Protein AF-A0A3M2DU57-F1 (afdb_monomer)

Nearest PDB structures (foldseek):
  7q3e-assembly1_A  TM=4.600E-01  e=2.034E+00  Mus musculus
  6isl-assembly1_B-2  TM=3.996E-01  e=2.443E+00  Streptomyces xiamenensis 318
  6qle-assembly1_P  TM=3.542E-01  e=1.914E+00  Saccharomyces cerevisiae
  6qlf-assembly1_P  TM=3.343E-01  e=1.801E+00  Saccharomyces cerevisiae
  8sqa-assembly1_F  TM=3.012E-01  e=5.402E+00  Escherichia coli O157

Foldseek 3Di:
DPPKDKDWDWDQDPVRAIKIKIWIWDQDPVRKIKIWMWIGRPHPPDIDTDDIDIDDDDD

pLDDT: mean 93.45, std 8.65, range [50.72, 98.06]

Solvent-accessible surface area (backbone atoms only — not c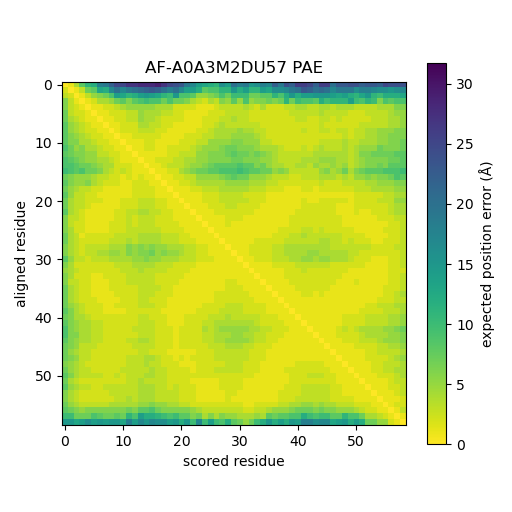omparable to full-atom values): 3616 Å² total; per-residue (Å²): 131,88,81,54,52,76,48,75,50,77,42,82,42,97,87,74,49,70,29,42,38,39,35,40,38,38,76,44,97,88,67,34,33,41,34,44,31,33,37,14,81,64,89,67,78,51,75,42,84,70,48,78,48,79,49,69,84,78,134

Radius of gyration: 13.63 Å; Cα contacts (8 Å, |Δi|>4): 117; chains: 1; bounding box: 36×19×39 Å

Mean predicted aligned error: 3.6 Å

Secondary structure (DSSP, 8-state):
-TT-EEEEEEEE-TTS-EEEEEEEEEE-TTS-EEEEEEEESSTTSS-EEEEEEEE----

Sequence (59 aa):
MDGAMVLTGRYAEPDGTESLLRGTWTPQEDGTVVQAFERSTDGGATWSTWFVGIYRRQP

Structure (mmCIF, N/CA/C/O backbone):
data_AF-A0A3M2DU57-F1
#
_entry.id   AF-A0A3M2DU57-F1
#
loop_
_atom_site.group_PDB
_atom_site.id
_atom_site.type_symbol
_atom_site.label_atom_id
_atom_site.label_alt_id
_atom_site.label_comp_id
_atom_site.label_asym_id
_atom_site.label_entity_id
_atom_site.label_seq_id
_atom_site.pdbx_PDB_ins_code
_atom_site.Cartn_x
_atom_site.Cartn_y
_atom_site.Cartn_z
_atom_site.occupancy
_atom_site.B_iso_or_equiv
_atom_site.auth_seq_id
_atom_site.auth_comp_id
_atom_site.auth_asym_id
_atom_site.auth_atom_id
_atom_site.pdbx_PDB_model_num
ATOM 1 N N . MET A 1 1 ? -18.179 -4.211 1.039 1.00 50.72 1 MET A N 1
ATOM 2 C CA . MET A 1 1 ? -17.099 -3.390 1.627 1.00 50.72 1 MET A CA 1
ATOM 3 C C . MET A 1 1 ? -17.327 -1.969 1.150 1.00 50.72 1 MET A C 1
ATOM 5 O O . MET A 1 1 ? -16.622 -1.488 0.273 1.00 50.72 1 MET A O 1
ATOM 9 N N . ASP A 1 2 ? -18.377 -1.335 1.655 1.00 59.88 2 ASP A N 1
ATOM 10 C CA . ASP A 1 2 ? -18.702 0.042 1.294 1.00 59.88 2 ASP A CA 1
ATOM 11 C C . ASP A 1 2 ? -17.964 0.971 2.260 1.00 59.88 2 ASP A C 1
ATOM 13 O O . ASP A 1 2 ? -18.010 0.764 3.471 1.00 59.88 2 ASP A O 1
ATOM 17 N N . GLY A 1 3 ? -17.228 1.951 1.728 1.00 71.00 3 GLY A N 1
ATOM 18 C CA . GLY A 1 3 ? -16.471 2.926 2.526 1.00 71.00 3 GLY A CA 1
ATOM 19 C C . GLY A 1 3 ? -14.956 2.713 2.592 1.00 71.00 3 GLY A C 1
ATOM 20 O O . GLY A 1 3 ? -14.275 3.490 3.260 1.00 71.00 3 GLY A O 1
ATOM 21 N N . ALA A 1 4 ? -14.403 1.713 1.895 1.00 84.00 4 ALA A N 1
ATOM 22 C CA . ALA A 1 4 ? -12.954 1.624 1.742 1.00 84.00 4 ALA A CA 1
ATOM 23 C C . ALA A 1 4 ? -12.446 2.74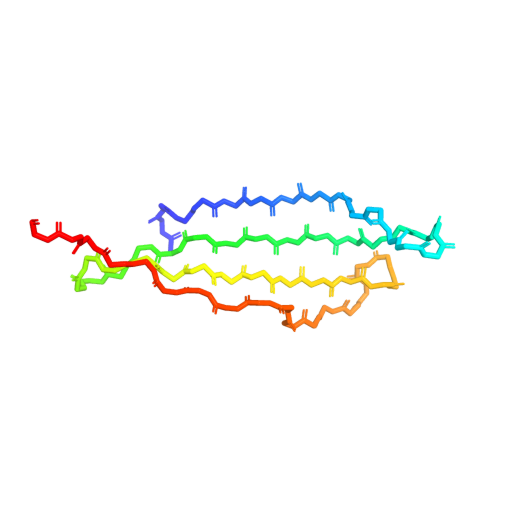2 0.819 1.00 84.00 4 ALA A C 1
ATOM 25 O O . ALA A 1 4 ? -12.932 2.907 -0.302 1.00 84.00 4 ALA A O 1
ATOM 26 N N . MET A 1 5 ? -11.445 3.490 1.278 1.00 92.75 5 MET A N 1
ATOM 27 C CA . MET A 1 5 ? -10.727 4.439 0.426 1.00 92.75 5 MET A CA 1
ATOM 28 C C . MET A 1 5 ? -9.669 3.682 -0.373 1.00 92.75 5 MET A C 1
ATOM 30 O O . MET A 1 5 ? -8.957 2.847 0.188 1.00 92.75 5 MET A O 1
ATOM 34 N N . VAL A 1 6 ? -9.560 3.979 -1.671 1.00 94.38 6 VAL A N 1
ATOM 35 C CA . VAL A 1 6 ? -8.622 3.313 -2.586 1.00 94.38 6 VAL A CA 1
ATOM 36 C C . VAL A 1 6 ? -7.662 4.333 -3.187 1.00 94.38 6 VAL A C 1
ATOM 38 O O . VAL A 1 6 ? -8.080 5.357 -3.723 1.00 94.38 6 VAL A O 1
ATOM 41 N N . LEU A 1 7 ? -6.370 4.024 -3.127 1.00 94.75 7 LEU A N 1
ATOM 42 C CA . LEU A 1 7 ? -5.299 4.719 -3.832 1.00 94.75 7 LEU A CA 1
ATOM 43 C C . LEU A 1 7 ? -4.750 3.793 -4.917 1.00 94.75 7 LEU A C 1
ATOM 45 O O . LEU A 1 7 ? -4.473 2.627 -4.651 1.00 94.75 7 LEU A O 1
ATOM 49 N N . THR A 1 8 ? -4.532 4.323 -6.115 1.00 96.31 8 THR A N 1
ATOM 50 C CA . THR A 1 8 ? -3.674 3.689 -7.122 1.00 96.31 8 THR A CA 1
ATOM 51 C C . THR A 1 8 ? -2.670 4.711 -7.626 1.00 96.31 8 THR A C 1
ATOM 53 O O . THR A 1 8 ? -2.955 5.909 -7.648 1.00 96.31 8 THR A O 1
ATOM 56 N N . GLY A 1 9 ? -1.477 4.259 -7.990 1.00 95.94 9 GLY A N 1
ATOM 57 C CA . GLY A 1 9 ? -0.432 5.155 -8.450 1.00 95.94 9 GLY A CA 1
ATOM 58 C C . GLY A 1 9 ? 0.794 4.430 -8.967 1.00 95.94 9 GLY A C 1
ATOM 59 O O . GLY A 1 9 ? 0.862 3.202 -8.995 1.00 95.94 9 GLY A O 1
ATOM 60 N N . ARG A 1 10 ? 1.763 5.237 -9.379 1.00 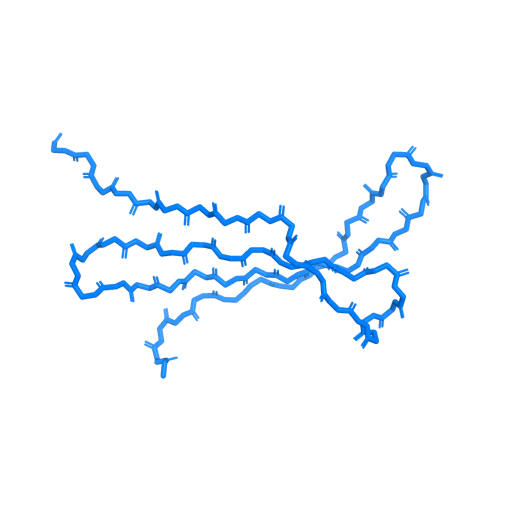96.56 10 ARG A N 1
ATOM 61 C CA . ARG A 1 10 ? 3.094 4.809 -9.792 1.00 96.56 10 ARG A CA 1
ATOM 62 C C . ARG A 1 10 ? 4.088 5.215 -8.718 1.00 96.56 10 ARG A C 1
ATOM 64 O O . ARG A 1 10 ? 3.972 6.305 -8.156 1.00 96.56 10 ARG A O 1
ATOM 71 N N . TYR A 1 11 ? 5.032 4.338 -8.430 1.00 93.94 11 TYR A N 1
ATOM 72 C CA . TYR A 1 11 ? 6.093 4.555 -7.465 1.00 93.94 11 TYR A CA 1
ATOM 73 C C . TYR A 1 11 ? 7.432 4.516 -8.197 1.00 93.94 11 TYR A C 1
ATOM 75 O O . TYR A 1 11 ? 7.752 3.535 -8.867 1.00 93.94 11 TYR A O 1
ATOM 83 N N . ALA A 1 12 ? 8.186 5.610 -8.098 1.00 94.62 12 ALA A N 1
ATOM 84 C CA . ALA A 1 12 ? 9.531 5.690 -8.647 1.00 94.62 12 ALA A CA 1
ATOM 85 C C . ALA A 1 12 ? 10.497 4.955 -7.710 1.00 94.62 12 ALA A C 1
ATOM 87 O O . ALA A 1 12 ? 10.630 5.320 -6.540 1.00 94.62 12 ALA A O 1
ATOM 88 N N . GLU A 1 13 ? 11.153 3.922 -8.225 1.00 90.88 13 GLU A N 1
ATOM 89 C CA . GLU A 1 13 ? 12.111 3.115 -7.478 1.00 90.88 13 GLU A CA 1
ATOM 90 C C . GLU A 1 13 ? 13.505 3.778 -7.479 1.00 90.88 13 GLU A C 1
ATOM 92 O O . GLU A 1 13 ? 13.837 4.551 -8.385 1.00 90.88 13 GLU A O 1
ATOM 97 N N . PRO A 1 14 ? 14.369 3.472 -6.491 1.00 92.31 14 PRO A N 1
ATOM 98 C CA . PRO A 1 14 ? 15.713 4.052 -6.410 1.00 92.31 14 PRO A CA 1
ATOM 99 C C . PRO A 1 14 ? 16.621 3.742 -7.609 1.00 92.31 14 PRO A C 1
ATOM 101 O O . PRO A 1 14 ? 17.563 4.487 -7.870 1.00 92.31 14 PRO A O 1
ATOM 104 N N . ASP A 1 15 ? 16.360 2.648 -8.324 1.00 93.12 15 ASP A N 1
ATOM 105 C CA . ASP A 1 15 ? 17.104 2.237 -9.520 1.00 93.12 15 ASP A CA 1
ATOM 106 C C . ASP A 1 15 ? 16.613 2.922 -10.812 1.00 93.12 15 ASP A C 1
ATOM 108 O O . ASP A 1 15 ? 17.132 2.650 -11.894 1.00 93.12 15 ASP A O 1
ATOM 112 N N . GLY A 1 16 ? 15.635 3.828 -10.705 1.00 93.25 16 GLY A N 1
ATOM 113 C CA . GLY A 1 16 ? 15.043 4.548 -11.829 1.00 93.25 16 GLY A CA 1
ATOM 114 C C . GLY A 1 16 ? 13.939 3.781 -12.558 1.00 93.25 16 GLY A C 1
ATOM 115 O O . GLY A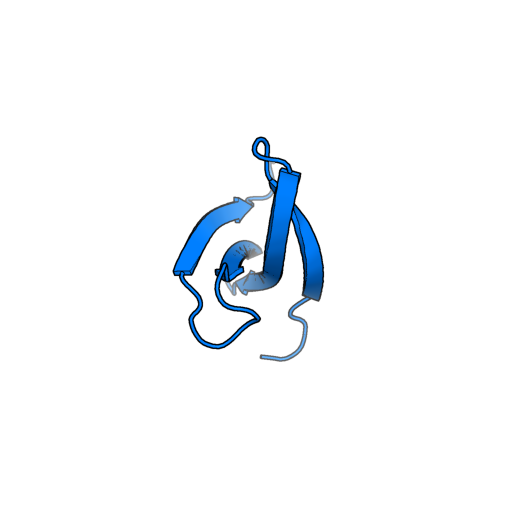 1 16 ? 13.394 4.302 -13.532 1.00 93.25 16 GLY A O 1
ATOM 116 N N . THR A 1 17 ? 13.591 2.572 -12.108 1.00 94.00 17 THR A N 1
ATOM 117 C CA . THR A 1 17 ? 12.411 1.855 -12.600 1.00 94.00 17 THR A CA 1
ATOM 118 C C . THR A 1 17 ? 11.126 2.387 -11.960 1.00 94.00 17 THR A C 1
ATOM 120 O O . THR A 1 17 ? 11.144 3.182 -11.017 1.00 94.00 17 THR A O 1
ATOM 123 N N . GLU A 1 18 ? 9.983 1.979 -12.507 1.00 95.62 18 GLU A N 1
ATOM 124 C CA . GLU A 1 18 ? 8.668 2.339 -11.986 1.00 95.62 18 GLU A CA 1
ATOM 125 C C . GLU A 1 18 ? 7.902 1.072 -11.607 1.00 95.62 18 GLU A C 1
ATOM 127 O O . GLU A 1 18 ? 7.830 0.117 -12.384 1.00 95.62 18 GLU A O 1
ATOM 132 N N . SER A 1 19 ? 7.296 1.081 -10.423 1.00 96.44 19 SER A N 1
ATOM 133 C CA . SER A 1 19 ? 6.365 0.053 -9.973 1.00 96.44 19 SER A CA 1
ATOM 134 C C . SER A 1 19 ? 4.957 0.626 -9.819 1.00 96.44 19 SER A C 1
ATOM 136 O O . SER A 1 19 ? 4.754 1.831 -9.652 1.00 96.44 19 SER A O 1
ATOM 138 N N . LEU A 1 20 ? 3.945 -0.234 -9.901 1.00 97.88 20 LEU A N 1
ATOM 139 C CA . LEU A 1 20 ? 2.569 0.148 -9.600 1.00 97.88 20 LEU A CA 1
ATOM 140 C C . LEU A 1 20 ? 2.297 -0.058 -8.115 1.00 97.88 20 LEU A C 1
ATOM 142 O O . LEU A 1 20 ? 2.698 -1.065 -7.532 1.00 97.88 20 LEU A O 1
ATOM 146 N N . LEU A 1 21 ? 1.559 0.874 -7.528 1.00 97.44 21 LEU A N 1
ATOM 147 C CA . LEU A 1 21 ? 1.131 0.848 -6.139 1.00 97.44 21 LEU A CA 1
ATOM 148 C C . LEU A 1 21 ? -0.394 0.866 -6.077 1.00 97.44 21 LEU A C 1
ATOM 150 O O . LEU A 1 21 ? -1.040 1.677 -6.746 1.00 97.44 21 LEU A O 1
ATOM 154 N N . ARG A 1 22 ? -0.969 0.026 -5.218 1.00 97.19 22 ARG A N 1
ATOM 155 C CA . ARG A 1 22 ? -2.365 0.145 -4.791 1.00 97.19 22 ARG A CA 1
ATOM 156 C C . ARG A 1 22 ? -2.459 0.099 -3.276 1.00 97.19 22 ARG A C 1
ATOM 158 O O . ARG A 1 22 ? -1.754 -0.674 -2.635 1.00 97.19 22 ARG A O 1
ATOM 165 N N . GLY A 1 23 ? -3.317 0.941 -2.720 1.00 97.19 23 GLY A N 1
ATOM 166 C CA . GLY A 1 23 ? -3.568 1.046 -1.293 1.00 97.19 23 GLY A CA 1
ATOM 167 C C . GLY A 1 23 ? -5.044 0.996 -0.982 1.00 97.19 23 GLY A C 1
ATOM 168 O O . GLY A 1 23 ? -5.829 1.667 -1.650 1.00 97.19 23 GLY A O 1
ATOM 169 N N . THR A 1 24 ? -5.416 0.250 0.048 1.00 97.31 24 THR A N 1
ATOM 170 C CA . THR A 1 24 ? -6.770 0.263 0.596 1.00 97.31 24 THR A CA 1
ATOM 171 C C . THR A 1 24 ? -6.728 0.622 2.069 1.00 97.31 24 THR A C 1
ATOM 173 O O . THR A 1 24 ? -5.862 0.158 2.808 1.00 97.31 24 THR A O 1
ATOM 176 N N . TRP A 1 25 ? -7.677 1.448 2.500 1.00 97.44 25 TRP A N 1
ATOM 177 C CA . TRP A 1 25 ? -7.939 1.720 3.908 1.00 97.44 25 TRP A CA 1
ATOM 178 C C . TRP A 1 25 ? -9.332 1.210 4.228 1.00 97.44 25 TRP A C 1
ATOM 180 O O . TRP A 1 25 ? -10.312 1.701 3.669 1.00 97.44 25 TRP A O 1
ATOM 190 N N . THR A 1 26 ? -9.404 0.223 5.113 1.00 96.25 26 THR A N 1
ATOM 191 C CA . THR A 1 26 ? -10.638 -0.478 5.464 1.00 96.25 26 THR A CA 1
ATOM 192 C C . THR A 1 26 ? -10.981 -0.190 6.923 1.00 96.25 26 THR A C 1
ATOM 194 O O . THR A 1 26 ? -10.214 -0.588 7.806 1.00 96.25 26 THR A O 1
ATOM 197 N N . PRO A 1 27 ? -12.088 0.524 7.196 1.00 95.12 27 PRO A N 1
ATOM 198 C CA . PRO A 1 27 ? -12.607 0.665 8.549 1.00 95.12 27 PRO A CA 1
ATOM 199 C C . PRO A 1 27 ? -13.035 -0.694 9.105 1.00 95.12 27 PRO A C 1
ATOM 201 O O . PRO A 1 27 ? -13.701 -1.467 8.417 1.00 95.12 27 PRO A O 1
ATOM 204 N N . GLN A 1 28 ? -12.679 -0.952 10.356 1.00 94.31 28 GLN A N 1
ATOM 205 C CA . GLN A 1 28 ? -13.049 -2.151 11.098 1.00 94.31 28 GLN A CA 1
ATOM 206 C C . GLN A 1 28 ? -14.144 -1.824 12.119 1.00 94.31 28 GLN A C 1
ATOM 208 O O . GLN A 1 28 ? -14.303 -0.677 12.541 1.00 94.31 28 GLN A O 1
ATOM 213 N N . GLU A 1 29 ? -14.883 -2.846 12.554 1.00 93.56 29 GLU A N 1
ATOM 214 C CA . GLU A 1 29 ? -15.978 -2.696 13.526 1.00 93.56 29 GLU A CA 1
ATOM 215 C C . GLU A 1 29 ? -15.507 -2.164 14.890 1.00 93.56 29 GLU A C 1
ATOM 217 O O . GLU A 1 29 ? -16.250 -1.463 15.572 1.00 93.56 29 GLU A O 1
ATOM 222 N N . ASP A 1 30 ? -14.255 -2.439 15.270 1.00 93.38 30 ASP A N 1
ATOM 223 C CA . ASP A 1 30 ? -13.635 -1.958 16.512 1.00 93.38 30 ASP A CA 1
ATOM 224 C C . ASP A 1 30 ? -13.138 -0.499 16.431 1.00 93.38 30 ASP A C 1
ATOM 226 O O . ASP A 1 30 ? -12.5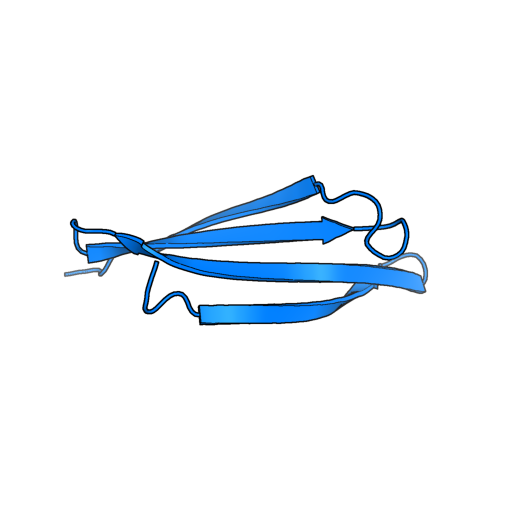15 0.010 17.367 1.00 93.38 30 ASP A O 1
ATOM 230 N N . GLY A 1 31 ? -13.402 0.183 15.312 1.00 93.19 31 GLY A N 1
ATOM 231 C CA . GLY A 1 31 ? -12.987 1.560 15.056 1.00 93.19 31 GLY A CA 1
ATOM 232 C C . GLY A 1 31 ? -11.533 1.708 14.606 1.00 93.19 31 GLY A C 1
ATOM 233 O O . GLY A 1 31 ? -11.075 2.837 14.404 1.00 93.19 31 GLY A O 1
ATOM 234 N N . T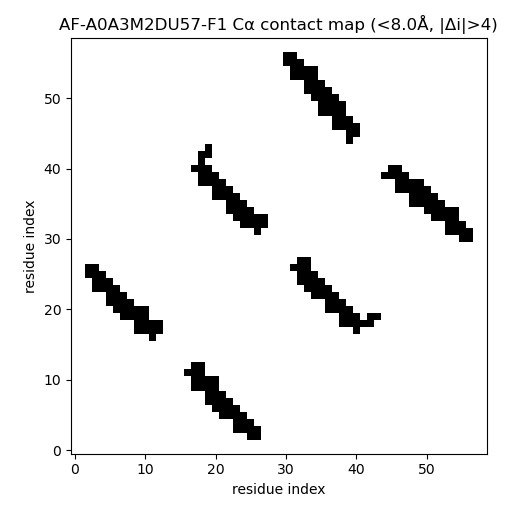HR A 1 32 ? -10.791 0.610 14.438 1.00 96.25 32 THR A N 1
ATOM 235 C CA . THR A 1 32 ? -9.478 0.650 13.786 1.00 96.25 32 THR A CA 1
ATOM 236 C C . THR A 1 32 ? -9.616 0.781 12.270 1.00 96.25 32 THR A C 1
ATOM 238 O O . THR A 1 32 ? -10.672 0.522 11.693 1.00 96.25 32 THR A O 1
ATOM 241 N N . VAL A 1 33 ? -8.545 1.211 11.602 1.00 96.75 33 VAL A N 1
ATOM 242 C CA . VAL A 1 33 ? -8.471 1.217 10.133 1.00 96.75 33 VAL A CA 1
ATOM 243 C C . VAL A 1 33 ? -7.271 0.390 9.703 1.00 96.75 33 VAL A C 1
ATOM 245 O O . VAL A 1 33 ? -6.140 0.687 10.095 1.00 96.75 33 VAL A O 1
ATOM 248 N N . VAL A 1 34 ? -7.511 -0.629 8.880 1.00 97.25 34 VAL A N 1
ATOM 249 C CA . VAL A 1 34 ? -6.453 -1.434 8.262 1.00 97.25 34 VAL A CA 1
ATOM 250 C C . VAL A 1 34 ? -6.050 -0.785 6.949 1.00 97.25 34 VAL A C 1
ATOM 252 O O . VAL A 1 34 ? -6.881 -0.609 6.062 1.00 97.25 34 VAL A O 1
ATOM 255 N N . GLN A 1 35 ? -4.772 -0.452 6.819 1.00 98.00 35 GLN A N 1
ATOM 256 C CA . GLN A 1 35 ? -4.162 -0.037 5.566 1.00 98.00 35 GLN A CA 1
ATOM 257 C C . GLN A 1 35 ? -3.397 -1.206 4.963 1.00 98.00 35 GLN A C 1
ATOM 259 O O . GLN A 1 35 ? -2.485 -1.726 5.601 1.00 98.00 35 GLN A O 1
ATOM 264 N N . ALA A 1 36 ? -3.721 -1.574 3.730 1.00 97.88 36 ALA A N 1
ATOM 265 C CA . ALA A 1 36 ? -2.967 -2.553 2.961 1.00 97.88 36 ALA A CA 1
ATOM 266 C C . ALA A 1 36 ? -2.406 -1.890 1.704 1.00 97.88 36 ALA A C 1
ATOM 268 O O . ALA A 1 36 ? -3.165 -1.375 0.885 1.00 97.88 36 ALA A O 1
ATOM 269 N N . PHE A 1 37 ? -1.082 -1.908 1.557 1.00 97.75 37 PHE A N 1
ATOM 270 C CA . PHE A 1 37 ? -0.401 -1.536 0.324 1.00 97.75 37 PHE A CA 1
ATOM 271 C C . PHE A 1 37 ? 0.141 -2.771 -0.377 1.00 97.75 37 PHE A C 1
ATOM 273 O O . PHE A 1 37 ? 0.827 -3.602 0.224 1.00 97.75 37 PHE A O 1
ATOM 280 N N . GLU A 1 38 ? -0.104 -2.834 -1.676 1.00 98.06 38 GLU A N 1
ATOM 281 C CA . GLU A 1 38 ? 0.424 -3.853 -2.567 1.00 98.06 38 GLU A CA 1
ATOM 282 C C . GLU A 1 38 ? 1.152 -3.184 -3.725 1.00 98.06 38 GLU A C 1
ATOM 284 O O . GLU A 1 38 ? 0.731 -2.140 -4.235 1.00 98.06 38 GLU A O 1
ATOM 289 N N . ARG A 1 39 ? 2.248 -3.809 -4.144 1.00 97.44 39 ARG A N 1
ATOM 290 C CA . ARG A 1 39 ? 3.112 -3.327 -5.216 1.00 97.44 39 ARG A CA 1
ATOM 291 C C . ARG A 1 39 ? 3.194 -4.360 -6.330 1.00 97.44 39 ARG A C 1
ATOM 293 O O . ARG A 1 39 ? 3.227 -5.561 -6.058 1.00 97.44 39 ARG A O 1
ATOM 300 N N . SER A 1 40 ? 3.278 -3.888 -7.566 1.00 97.81 40 SER A N 1
ATOM 301 C CA . SER A 1 40 ? 3.554 -4.704 -8.745 1.00 97.81 40 SER A CA 1
ATOM 302 C C . SER A 1 40 ? 4.743 -4.139 -9.514 1.00 97.81 40 SER A C 1
ATOM 304 O O . SER A 1 40 ? 4.799 -2.943 -9.791 1.00 97.81 40 SER A O 1
ATOM 306 N N . THR A 1 41 ? 5.687 -5.006 -9.873 1.00 96.25 41 THR A N 1
ATOM 307 C CA . THR A 1 41 ? 6.884 -4.662 -10.662 1.00 96.25 41 THR A CA 1
ATOM 308 C C . THR A 1 41 ? 6.816 -5.197 -12.094 1.00 96.25 41 THR A C 1
ATOM 310 O O . THR A 1 41 ? 7.768 -5.058 -12.850 1.00 96.25 41 THR A O 1
ATOM 313 N N . ASP A 1 42 ? 5.706 -5.831 -12.473 1.00 96.06 42 ASP A N 1
ATOM 314 C CA . ASP A 1 42 ? 5.493 -6.483 -13.770 1.00 96.06 42 ASP A CA 1
ATOM 315 C C . ASP A 1 42 ? 4.278 -5.900 -14.512 1.00 96.06 42 ASP A C 1
ATOM 317 O O . ASP A 1 42 ? 3.581 -6.586 -15.258 1.00 96.06 42 ASP A O 1
ATOM 321 N N . GLY A 1 43 ? 4.009 -4.608 -14.297 1.00 94.62 43 GLY A N 1
ATOM 322 C CA . GLY A 1 43 ? 2.929 -3.892 -14.980 1.00 94.62 43 GLY A CA 1
ATOM 323 C C . GLY A 1 43 ? 1.524 -4.280 -14.512 1.00 94.62 43 GLY A C 1
ATOM 324 O O . GLY A 1 43 ? 0.556 -4.057 -15.234 1.00 94.62 43 GLY A O 1
ATOM 325 N N . GLY A 1 44 ? 1.397 -4.838 -13.308 1.00 96.00 44 GLY A N 1
ATOM 326 C CA . GLY A 1 44 ? 0.124 -5.208 -12.691 1.00 96.00 44 GLY A CA 1
ATOM 327 C C . GLY A 1 44 ? -0.269 -6.671 -12.881 1.00 96.00 44 GLY A C 1
ATOM 328 O O . GLY A 1 44 ? -1.380 -7.027 -12.484 1.00 96.00 44 GLY A O 1
ATOM 329 N N . ALA A 1 45 ? 0.600 -7.507 -13.462 1.00 97.00 45 ALA A N 1
ATOM 330 C CA . ALA A 1 45 ? 0.326 -8.929 -13.665 1.00 97.00 45 ALA A CA 1
ATOM 331 C C . ALA A 1 45 ? 0.363 -9.709 -12.342 1.00 97.00 45 ALA A C 1
ATOM 333 O O . ALA A 1 45 ? -0.504 -10.550 -12.096 1.00 97.00 45 ALA A O 1
ATOM 334 N N . THR A 1 46 ? 1.306 -9.387 -11.457 1.00 97.62 46 THR A N 1
ATOM 335 C CA . THR A 1 46 ? 1.372 -9.911 -10.093 1.00 97.62 46 THR A CA 1
ATOM 336 C C . THR A 1 46 ? 1.491 -8.784 -9.077 1.00 97.62 46 THR A C 1
ATOM 338 O O . THR A 1 46 ? 2.072 -7.730 -9.335 1.00 97.62 46 THR A O 1
ATOM 341 N N . TRP A 1 47 ? 0.901 -9.002 -7.903 1.00 97.44 47 TRP A N 1
ATOM 342 C CA . TRP A 1 47 ? 0.887 -8.047 -6.800 1.00 97.44 47 TRP A CA 1
ATOM 343 C C . TRP A 1 47 ? 1.408 -8.729 -5.547 1.00 97.44 47 TRP A C 1
ATOM 345 O O . TRP A 1 47 ? 1.025 -9.857 -5.243 1.00 97.44 47 TRP A O 1
ATOM 355 N N . SER A 1 48 ? 2.288 -8.044 -4.829 1.00 97.62 48 SER A N 1
ATOM 356 C CA . SER A 1 48 ? 2.824 -8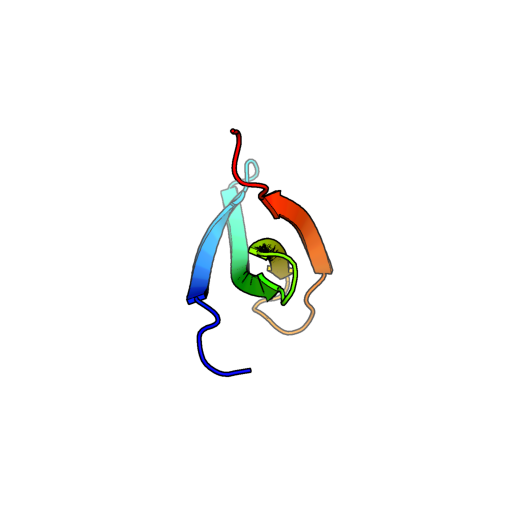.507 -3.552 1.00 97.62 48 SER A CA 1
ATOM 357 C C . SER A 1 48 ? 2.519 -7.490 -2.465 1.00 97.62 48 SER A C 1
ATOM 359 O O . SER A 1 48 ? 2.630 -6.283 -2.694 1.00 97.62 48 SER A O 1
ATOM 361 N N . THR A 1 49 ? 2.173 -7.974 -1.271 1.00 97.75 49 THR A N 1
ATOM 362 C CA . THR A 1 49 ? 2.030 -7.121 -0.089 1.00 97.75 49 THR A CA 1
ATOM 363 C C . THR A 1 49 ? 3.334 -6.384 0.161 1.00 97.75 49 THR A C 1
ATOM 365 O O . THR A 1 49 ? 4.388 -6.999 0.317 1.00 97.75 49 THR A O 1
ATOM 368 N N . TRP A 1 50 ? 3.250 -5.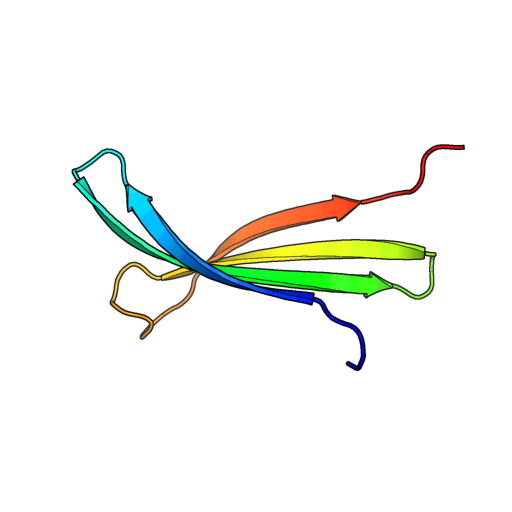062 0.213 1.00 95.88 50 TRP A N 1
ATOM 369 C CA . TRP A 1 50 ? 4.393 -4.207 0.483 1.00 95.88 50 TRP A CA 1
ATOM 370 C C . TRP A 1 50 ? 4.387 -3.704 1.923 1.00 95.88 50 TRP A C 1
ATOM 372 O O . TRP A 1 50 ? 5.423 -3.693 2.582 1.00 95.88 50 TRP A O 1
ATOM 382 N N . PHE A 1 51 ? 3.210 -3.337 2.433 1.00 96.62 51 PHE A N 1
ATOM 383 C CA . PHE A 1 51 ? 3.049 -2.849 3.796 1.00 96.62 51 PHE A CA 1
ATOM 384 C C . PHE A 1 51 ? 1.628 -3.095 4.304 1.00 96.62 51 PHE A C 1
ATOM 386 O O . PHE A 1 51 ? 0.661 -2.946 3.557 1.00 96.62 51 PHE A O 1
ATOM 393 N N . VAL A 1 52 ? 1.509 -3.423 5.593 1.00 97.81 52 VAL A N 1
ATOM 394 C CA . VAL A 1 52 ? 0.227 -3.448 6.301 1.00 97.81 52 VAL A CA 1
ATOM 395 C C . VAL A 1 52 ? 0.345 -2.619 7.571 1.00 97.81 52 VAL A C 1
ATOM 397 O O . VAL A 1 52 ? 1.199 -2.881 8.418 1.00 97.81 52 VAL A O 1
ATOM 400 N N . GLY A 1 53 ? -0.528 -1.625 7.698 1.00 97.69 53 GLY A N 1
ATOM 401 C CA . GLY A 1 53 ? -0.626 -0.740 8.850 1.00 97.69 53 GLY A CA 1
ATOM 402 C C . GLY A 1 53 ? -1.972 -0.880 9.548 1.00 97.69 53 GLY A C 1
ATOM 403 O O . GLY A 1 53 ? -2.990 -1.151 8.913 1.00 97.69 53 GLY A O 1
ATOM 404 N N . ILE A 1 54 ? -1.986 -0.667 10.863 1.00 97.88 54 ILE A N 1
ATOM 405 C CA . ILE A 1 54 ? -3.220 -0.584 11.650 1.00 97.88 54 ILE A CA 1
ATOM 406 C C . ILE A 1 54 ? -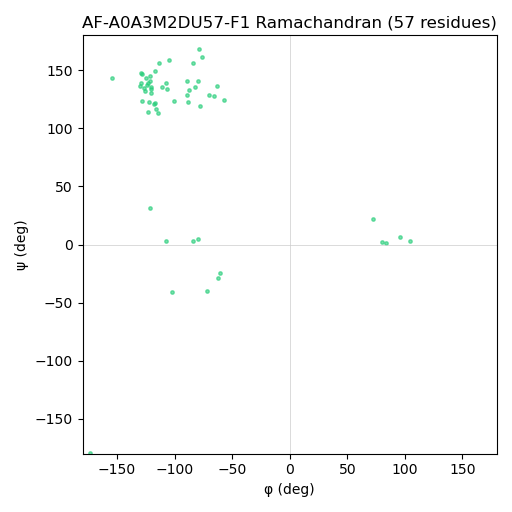3.230 0.761 12.363 1.00 97.88 54 ILE A C 1
ATOM 408 O O . ILE A 1 54 ? -2.413 1.007 13.253 1.00 97.88 54 ILE A O 1
ATOM 412 N N . TYR A 1 55 ? -4.173 1.619 11.991 1.00 96.56 55 TYR A N 1
ATOM 413 C CA . TYR A 1 55 ? -4.406 2.885 12.669 1.00 96.56 55 TYR A CA 1
ATOM 414 C C . TYR A 1 55 ? -5.381 2.684 13.824 1.00 96.56 55 TYR A C 1
ATOM 416 O O . TYR A 1 55 ? -6.439 2.072 13.666 1.00 96.56 55 TYR A O 1
ATOM 424 N N . ARG A 1 56 ? -5.025 3.231 14.987 1.00 96.56 56 ARG A N 1
ATOM 425 C CA . ARG A 1 56 ? -5.875 3.275 16.178 1.00 96.56 56 ARG A CA 1
ATOM 426 C C . ARG A 1 56 ? -6.017 4.717 16.626 1.00 96.56 56 ARG A C 1
ATOM 428 O O . ARG A 1 56 ? -5.033 5.456 16.642 1.00 96.56 56 ARG A O 1
ATOM 435 N N . ARG A 1 57 ? -7.229 5.113 17.006 1.00 92.31 57 ARG A N 1
ATOM 436 C CA . ARG A 1 57 ? -7.457 6.425 17.608 1.00 92.31 57 ARG A CA 1
ATOM 437 C C . ARG A 1 57 ? -6.742 6.480 18.961 1.00 92.31 57 ARG A C 1
ATOM 439 O O . ARG A 1 57 ? -6.927 5.583 19.780 1.00 92.31 57 ARG A O 1
ATOM 446 N N . GLN A 1 58 ? -5.927 7.507 19.183 1.00 88.81 58 GLN A N 1
ATOM 447 C CA . GLN A 1 58 ? -5.374 7.771 20.511 1.00 88.81 58 GLN A CA 1
ATOM 448 C C . GLN A 1 58 ? -6.429 8.495 21.373 1.00 88.81 58 GLN A C 1
ATOM 450 O O . GLN A 1 58 ? -7.168 9.312 20.811 1.00 88.81 58 GLN A O 1
ATOM 455 N N . PRO A 1 59 ? -6.547 8.163 22.675 1.00 75.00 59 PRO A N 1
ATOM 456 C CA . PRO A 1 59 ? -7.452 8.840 23.607 1.00 75.00 59 PRO A CA 1
ATOM 457 C C . PRO A 1 59 ? -7.157 10.332 23.765 1.00 75.00 59 PRO A C 1
ATOM 459 O O . PRO A 1 59 ? -5.961 10.701 23.724 1.00 75.00 59 PRO A O 1
#